Protein AF-A0A2X2T1W3-F1 (afdb_monomer_lite)

Foldseek 3Di:
DAALEAEDADALVVLLVCVVVRVPRYDVNGYYHYHNADPVSVVRND

Sequence (46 aa):
MSADVVVANILAGPLRELAPLISVLPVEGGFLGLSGVLASQAEGVL

Radius of gyration: 10.54 Å; chains: 1; bounding box: 25×17×26 Å

Secondary st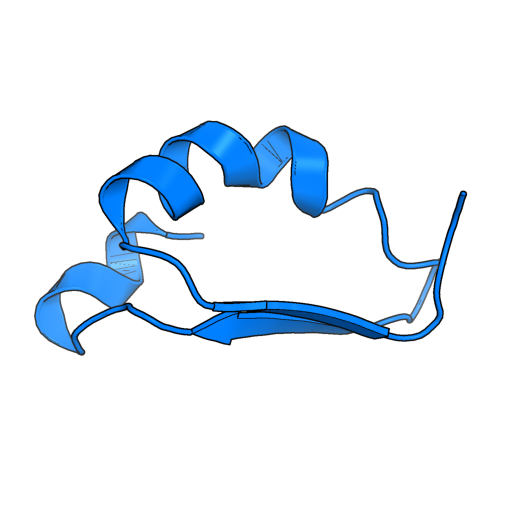ructure (DSSP, 8-state):
--EEEEEEES-HHHHHHHHHHHTTSEEEEEEEEEES--GGGGGGT-

Organism: NCBI:txid158822

Structure (mmCIF, N/CA/C/O backbone):
data_AF-A0A2X2T1W3-F1
#
_entry.id   AF-A0A2X2T1W3-F1
#
loop_
_atom_site.group_PDB
_atom_site.id
_atom_site.type_symbol
_atom_site.label_atom_id
_atom_site.label_alt_id
_atom_site.label_comp_id
_atom_site.label_asym_id
_atom_site.label_entity_id
_atom_site.label_seq_id
_atom_site.pdbx_PDB_ins_code
_atom_site.Cartn_x
_atom_site.Cartn_y
_atom_site.Cartn_z
_atom_site.occupancy
_atom_site.B_iso_or_equiv
_atom_site.auth_seq_id
_atom_site.auth_comp_id
_atom_site.auth_asym_id
_atom_site.auth_atom_id
_atom_site.pdbx_PDB_model_num
ATOM 1 N N . MET A 1 1 ? 14.742 -4.636 -10.357 1.00 65.56 1 MET A N 1
ATOM 2 C CA . MET A 1 1 ? 13.825 -5.764 -10.092 1.00 65.56 1 MET A CA 1
ATOM 3 C C . MET A 1 1 ? 12.428 -5.250 -10.350 1.00 65.56 1 MET A C 1
ATOM 5 O O . MET A 1 1 ? 12.105 -4.199 -9.817 1.00 65.56 1 MET A O 1
ATOM 9 N N . SER A 1 2 ? 11.662 -5.936 -11.186 1.00 81.12 2 SER A N 1
ATOM 10 C CA . SER A 1 2 ? 10.275 -5.603 -11.516 1.00 81.12 2 SER A CA 1
ATOM 11 C C . SER A 1 2 ? 9.469 -6.901 -11.553 1.00 81.12 2 SER A C 1
ATOM 13 O O . SER A 1 2 ? 10.031 -7.954 -11.864 1.00 81.12 2 SER A O 1
ATOM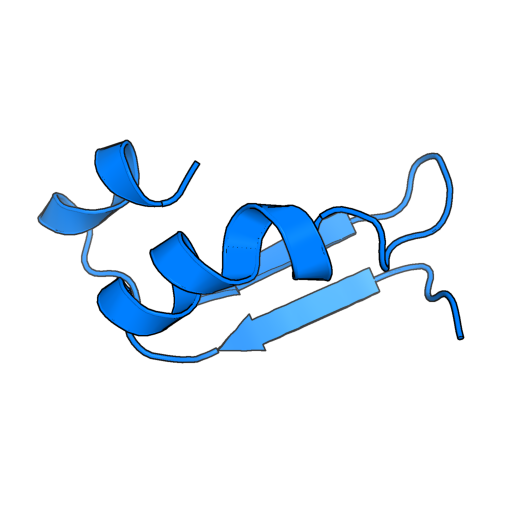 15 N N . ALA A 1 3 ? 8.200 -6.840 -11.154 1.00 96.12 3 ALA A N 1
ATOM 16 C CA . ALA A 1 3 ? 7.336 -8.011 -11.005 1.00 96.12 3 ALA A CA 1
ATOM 17 C C . ALA A 1 3 ? 5.948 -7.747 -11.597 1.00 96.12 3 ALA A C 1
ATOM 19 O O . ALA A 1 3 ? 5.490 -6.609 -11.619 1.00 96.12 3 ALA A O 1
ATOM 20 N N . ASP A 1 4 ? 5.256 -8.797 -12.030 1.00 97.88 4 ASP A N 1
ATOM 21 C CA . ASP A 1 4 ? 3.864 -8.689 -12.490 1.00 97.88 4 ASP A CA 1
ATOM 22 C C . ASP A 1 4 ? 2.909 -8.329 -11.343 1.00 97.88 4 ASP A C 1
ATOM 24 O O . ASP A 1 4 ? 1.907 -7.638 -11.536 1.00 97.88 4 ASP A O 1
ATOM 28 N N . VAL A 1 5 ? 3.241 -8.776 -10.126 1.00 96.94 5 VAL A N 1
ATOM 29 C CA . VAL A 1 5 ? 2.476 -8.515 -8.905 1.00 96.94 5 VAL A CA 1
ATOM 30 C C . VAL A 1 5 ? 3.422 -8.191 -7.754 1.00 96.94 5 VAL A C 1
ATOM 32 O O . VAL A 1 5 ? 4.370 -8.930 -7.480 1.00 96.94 5 VAL A O 1
ATOM 35 N N . VAL A 1 6 ? 3.123 -7.110 -7.038 1.00 95.88 6 VAL A N 1
ATOM 36 C CA . VAL A 1 6 ? 3.806 -6.697 -5.809 1.00 95.88 6 VAL A CA 1
ATOM 37 C C . VAL A 1 6 ? 2.793 -6.689 -4.670 1.00 95.88 6 VAL A C 1
ATOM 39 O O . VAL A 1 6 ? 1.704 -6.140 -4.813 1.00 95.88 6 VAL A O 1
ATOM 42 N N . VAL A 1 7 ? 3.141 -7.288 -3.530 1.00 96.06 7 VAL A N 1
ATOM 43 C CA . VAL A 1 7 ? 2.290 -7.307 -2.331 1.00 96.06 7 VAL A CA 1
ATOM 44 C C . VAL A 1 7 ? 3.053 -6.719 -1.153 1.00 96.06 7 VAL A C 1
ATOM 46 O O . VAL A 1 7 ? 4.129 -7.205 -0.807 1.00 96.06 7 VAL A O 1
ATOM 49 N N . ALA A 1 8 ? 2.474 -5.708 -0.509 1.00 95.38 8 ALA A N 1
ATOM 50 C CA . ALA A 1 8 ? 2.983 -5.129 0.727 1.00 95.38 8 ALA A CA 1
ATOM 51 C C . ALA A 1 8 ? 1.956 -5.335 1.847 1.00 95.38 8 ALA A C 1
ATOM 53 O O . ALA A 1 8 ? 0.887 -4.730 1.844 1.00 95.38 8 ALA A O 1
ATOM 54 N N . ASN A 1 9 ? 2.278 -6.208 2.803 1.00 96.12 9 ASN A N 1
ATOM 55 C CA . ASN A 1 9 ? 1.441 -6.493 3.969 1.00 96.12 9 ASN A CA 1
ATOM 56 C C . ASN A 1 9 ? 2.119 -5.979 5.243 1.00 96.12 9 ASN A C 1
ATOM 58 O O . ASN A 1 9 ? 2.747 -6.745 5.975 1.00 96.12 9 ASN 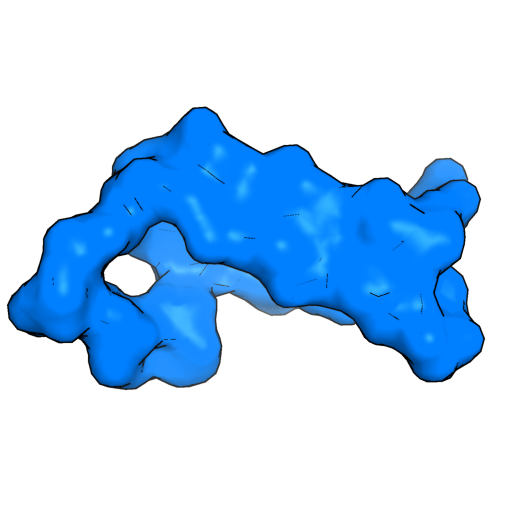A O 1
ATOM 62 N N . ILE A 1 10 ? 2.049 -4.667 5.457 1.00 95.75 10 ILE A N 1
ATOM 63 C CA . ILE A 1 10 ? 2.678 -3.960 6.581 1.00 95.75 10 ILE A CA 1
ATOM 64 C C . ILE A 1 10 ? 1.720 -2.877 7.098 1.00 95.75 10 ILE A C 1
ATOM 66 O O . ILE A 1 10 ? 0.681 -2.620 6.503 1.00 95.75 10 ILE A O 1
ATOM 70 N N . LEU A 1 11 ? 2.047 -2.230 8.216 1.00 96.44 11 LEU A N 1
ATOM 71 C CA . LEU A 1 11 ? 1.160 -1.232 8.821 1.00 96.44 11 LEU A CA 1
ATOM 72 C C . LEU A 1 11 ? 0.914 -0.017 7.902 1.00 96.44 11 LEU A C 1
ATOM 74 O O . LEU A 1 11 ? 1.805 0.420 7.173 1.00 96.44 11 LEU A O 1
ATOM 78 N N . ALA A 1 12 ? -0.278 0.577 8.015 1.00 95.00 12 ALA A N 1
ATOM 79 C CA . ALA A 1 12 ? -0.726 1.709 7.196 1.00 95.00 12 ALA A CA 1
ATOM 80 C C . ALA A 1 12 ? 0.220 2.929 7.196 1.00 95.00 12 ALA A C 1
ATOM 82 O O . ALA A 1 12 ? 0.375 3.577 6.166 1.00 95.00 12 ALA A O 1
ATOM 83 N N . GLY A 1 13 ? 0.866 3.237 8.328 1.00 94.88 13 GLY A N 1
ATOM 84 C CA . GLY A 1 13 ? 1.838 4.336 8.422 1.00 94.88 13 GLY A CA 1
ATOM 85 C C . GLY A 1 13 ? 3.033 4.134 7.479 1.00 94.88 13 GLY A C 1
ATOM 86 O O . GLY A 1 13 ? 3.179 4.906 6.532 1.00 94.88 13 GLY A O 1
ATOM 87 N N . PRO A 1 14 ? 3.824 3.060 7.664 1.00 95.69 14 PRO A N 1
ATOM 88 C CA . PRO A 1 14 ? 4.884 2.680 6.732 1.00 95.69 14 PRO A CA 1
ATOM 89 C C . PRO A 1 14 ? 4.430 2.546 5.273 1.00 95.69 14 PRO A C 1
ATOM 91 O O . PRO A 1 14 ? 5.158 2.960 4.377 1.00 95.69 14 PRO A O 1
ATOM 94 N N . LEU A 1 15 ? 3.231 2.007 5.010 1.00 95.88 15 LEU A N 1
ATOM 95 C CA . LEU A 1 15 ? 2.695 1.937 3.643 1.00 95.88 15 LEU A CA 1
ATOM 96 C C . LEU A 1 15 ? 2.586 3.313 2.994 1.00 95.88 15 LEU A C 1
ATOM 98 O O . LEU A 1 15 ? 2.986 3.477 1.846 1.00 95.88 15 LEU A O 1
ATOM 102 N N . ARG A 1 16 ? 2.086 4.301 3.734 1.00 93.56 16 ARG A N 1
ATOM 103 C CA . ARG A 1 16 ? 1.926 5.667 3.238 1.00 93.56 16 ARG A CA 1
ATOM 104 C C . ARG A 1 16 ? 3.267 6.336 2.939 1.00 93.56 16 ARG A C 1
ATOM 106 O O . ARG A 1 16 ? 3.392 7.049 1.951 1.00 93.56 16 ARG A O 1
ATOM 113 N N . GLU A 1 17 ? 4.276 6.084 3.769 1.00 94.50 17 GLU A N 1
ATOM 114 C CA . GLU A 1 17 ? 5.642 6.587 3.564 1.00 94.50 17 GLU A CA 1
ATOM 115 C C . GLU A 1 17 ? 6.322 5.936 2.351 1.00 94.50 17 GLU A C 1
ATOM 117 O O . GLU A 1 17 ? 7.054 6.594 1.612 1.00 94.50 17 GLU A O 1
ATOM 122 N N . LEU A 1 18 ? 6.065 4.646 2.130 1.00 93.94 18 LEU A N 1
ATOM 123 C CA . LEU A 1 18 ? 6.690 3.860 1.068 1.00 93.94 18 LEU A CA 1
ATOM 124 C C . LEU A 1 18 ? 5.918 3.881 -0.254 1.00 93.94 18 LEU A C 1
ATOM 126 O O . LEU A 1 18 ? 6.482 3.451 -1.260 1.00 93.94 18 LEU A O 1
ATOM 130 N N . ALA A 1 19 ? 4.677 4.381 -0.285 1.00 91.19 19 ALA A N 1
ATOM 131 C CA . ALA A 1 19 ? 3.813 4.377 -1.467 1.00 91.19 19 ALA A CA 1
ATOM 132 C C . ALA A 1 19 ? 4.515 4.871 -2.752 1.00 91.19 19 ALA A C 1
ATOM 134 O O . ALA A 1 19 ? 4.435 4.162 -3.758 1.00 91.19 19 ALA A O 1
ATOM 135 N N . PRO A 1 20 ? 5.290 5.980 -2.751 1.00 91.00 20 PRO A N 1
ATOM 136 C CA . PRO A 1 20 ? 6.004 6.433 -3.950 1.00 91.00 20 PRO A CA 1
ATOM 137 C C . PRO A 1 20 ? 7.115 5.482 -4.419 1.00 91.00 20 PRO A C 1
ATOM 139 O O . PRO A 1 20 ? 7.448 5.458 -5.599 1.00 91.00 20 PRO A O 1
ATOM 142 N N . LEU A 1 21 ? 7.713 4.717 -3.502 1.00 92.50 21 LEU A N 1
ATOM 143 C CA . LEU A 1 21 ? 8.803 3.787 -3.807 1.00 92.50 21 LEU A CA 1
ATOM 144 C C . LEU A 1 21 ? 8.281 2.438 -4.299 1.00 92.50 21 LEU A C 1
ATOM 146 O O . LEU A 1 21 ? 8.904 1.821 -5.160 1.00 92.50 21 LEU A O 1
ATOM 150 N N . ILE A 1 22 ? 7.158 1.965 -3.751 1.00 93.19 22 ILE A N 1
ATOM 151 C CA . ILE A 1 22 ? 6.610 0.645 -4.091 1.00 93.19 22 ILE A CA 1
ATOM 152 C C . ILE A 1 22 ? 5.657 0.680 -5.292 1.00 93.19 22 ILE A C 1
ATOM 154 O O . ILE A 1 22 ? 5.471 -0.352 -5.933 1.00 93.19 22 ILE A O 1
ATOM 158 N N . SER A 1 23 ? 5.103 1.848 -5.640 1.00 92.25 23 SER A N 1
ATOM 159 C CA . SER A 1 23 ? 4.210 2.028 -6.798 1.00 92.25 23 SER A CA 1
ATOM 160 C C . SER A 1 23 ? 4.888 1.802 -8.149 1.00 92.25 23 SER A C 1
ATOM 162 O O . SER A 1 23 ? 4.206 1.488 -9.120 1.00 92.25 23 SER A O 1
ATOM 164 N N . VAL A 1 24 ? 6.218 1.911 -8.209 1.00 93.88 24 VAL A N 1
ATOM 165 C CA . VAL A 1 24 ? 7.016 1.729 -9.435 1.00 93.88 24 VAL A CA 1
ATOM 166 C C . VAL A 1 24 ? 7.620 0.329 -9.573 1.00 93.88 24 VAL A C 1
ATOM 168 O O . VAL A 1 24 ? 8.348 0.057 -10.526 1.00 93.88 24 VAL A O 1
ATOM 171 N N . LEU A 1 25 ? 7.382 -0.553 -8.600 1.00 95.25 25 LEU A N 1
ATOM 172 C CA . LEU A 1 25 ? 7.914 -1.916 -8.610 1.00 95.25 25 LEU A CA 1
ATOM 173 C C . LEU A 1 25 ? 7.155 -2.867 -9.554 1.00 95.25 25 LEU A C 1
ATOM 175 O O . LEU A 1 25 ? 7.812 -3.742 -10.135 1.00 95.25 25 LEU A O 1
ATOM 179 N N . PRO A 1 26 ? 5.820 -2.751 -9.728 1.00 96.50 26 PRO A N 1
ATOM 180 C CA . PRO A 1 26 ? 5.127 -3.503 -10.761 1.00 96.50 26 PRO A CA 1
ATOM 181 C C . PRO A 1 26 ? 5.589 -3.087 -12.160 1.00 96.50 26 PRO A C 1
ATOM 183 O O . PRO A 1 26 ? 5.906 -1.924 -12.405 1.00 96.50 26 PRO A O 1
ATOM 186 N N . VAL A 1 27 ? 5.601 -4.034 -13.096 1.00 96.88 27 VAL A N 1
ATOM 187 C CA . VAL A 1 27 ? 5.707 -3.705 -14.527 1.00 96.88 27 VAL A CA 1
ATOM 188 C C . VAL A 1 27 ? 4.482 -2.906 -14.992 1.00 96.88 27 VAL A C 1
ATOM 190 O O . VAL A 1 27 ? 3.463 -2.849 -14.304 1.00 96.88 27 VAL A O 1
ATOM 193 N N . GLU A 1 28 ? 4.557 -2.300 -16.178 1.00 95.50 28 GLU A N 1
ATOM 194 C CA . GLU A 1 28 ? 3.395 -1.654 -16.795 1.00 95.50 28 GLU A CA 1
ATOM 195 C C . GLU A 1 28 ? 2.233 -2.652 -16.939 1.00 95.50 28 GLU A C 1
ATOM 197 O O . GLU A 1 28 ? 2.414 -3.771 -17.417 1.00 95.50 28 GLU A O 1
ATOM 202 N N . GLY A 1 29 ? 1.043 -2.258 -16.477 1.00 94.94 29 GLY A N 1
ATOM 203 C CA . GLY A 1 29 ? -0.129 -3.139 -16.410 1.00 94.94 29 GLY A CA 1
ATOM 204 C C . GLY A 1 29 ? -0.104 -4.174 -15.275 1.00 94.94 29 GLY A C 1
ATOM 205 O O . GLY A 1 29 ? -1.057 -4.941 -15.147 1.00 94.94 29 GLY A O 1
ATOM 206 N N . GLY A 1 30 ? 0.946 -4.197 -14.451 1.00 96.25 30 GLY A N 1
ATOM 207 C CA . GLY A 1 30 ? 1.047 -5.034 -13.257 1.00 96.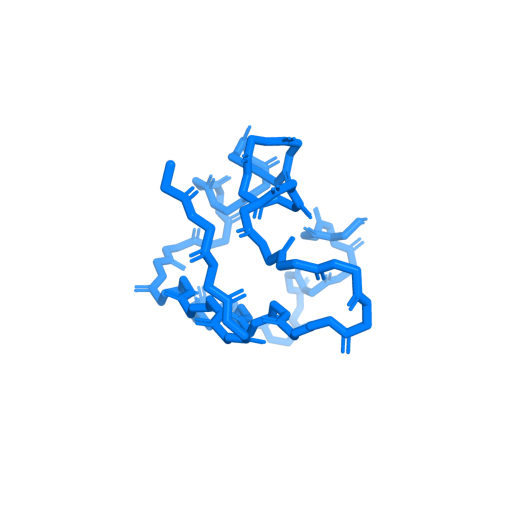25 30 GLY A CA 1
ATOM 208 C C . GLY A 1 30 ? 0.219 -4.515 -1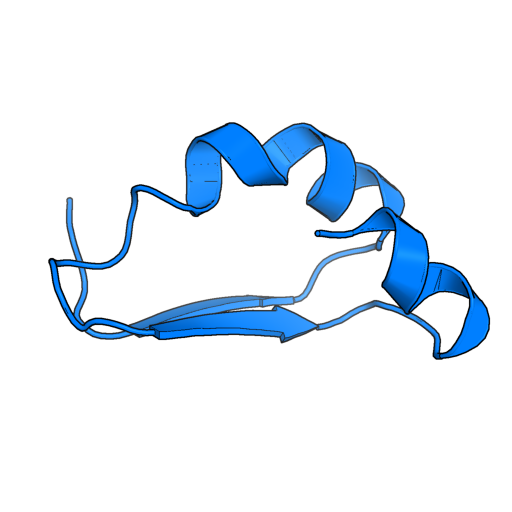2.079 1.00 96.25 30 GLY A C 1
ATOM 209 O O . GLY A 1 30 ? -0.360 -3.427 -12.115 1.00 96.25 30 GLY A O 1
ATOM 210 N N . PHE A 1 31 ? 0.178 -5.301 -11.002 1.00 97.00 31 PHE A N 1
ATOM 211 C CA . PHE A 1 31 ? -0.668 -5.022 -9.839 1.00 97.00 31 PHE A CA 1
ATOM 212 C C . PHE A 1 31 ? 0.139 -4.756 -8.568 1.00 97.00 31 PHE A C 1
ATOM 214 O O . PHE A 1 31 ? 1.103 -5.459 -8.260 1.00 97.00 31 PHE A O 1
ATOM 221 N N . LEU A 1 32 ? -0.324 -3.782 -7.784 1.00 95.25 32 LEU A N 1
ATOM 222 C CA . LEU A 1 32 ? 0.137 -3.525 -6.423 1.00 95.25 32 LEU A CA 1
ATOM 223 C C . LEU A 1 32 ? -0.994 -3.821 -5.432 1.00 95.25 32 LEU A C 1
ATOM 225 O O . LEU A 1 32 ? -2.030 -3.160 -5.444 1.00 95.25 32 LEU A O 1
ATOM 229 N N . GLY A 1 33 ? -0.787 -4.812 -4.569 1.00 95.31 33 GLY A N 1
ATOM 230 C CA . GLY A 1 33 ? -1.686 -5.151 -3.469 1.00 95.31 33 GLY A CA 1
ATOM 231 C C . GLY A 1 33 ? -1.162 -4.620 -2.137 1.00 95.31 33 GLY A C 1
ATOM 232 O O . GLY A 1 33 ? -0.042 -4.942 -1.739 1.00 95.31 33 GLY A O 1
ATOM 233 N N . LEU A 1 34 ? -1.983 -3.848 -1.426 1.00 95.06 34 LEU A N 1
ATOM 234 C CA . LEU A 1 34 ? -1.671 -3.320 -0.095 1.00 95.06 34 LEU A CA 1
ATOM 235 C C . LEU A 1 34 ? -2.549 -4.002 0.964 1.00 95.06 34 LEU A C 1
ATOM 237 O O . LEU A 1 34 ? -3.755 -4.154 0.778 1.00 95.06 34 LEU A O 1
ATOM 241 N N . SER A 1 35 ? -1.945 -4.416 2.075 1.00 94.81 35 SER A N 1
ATOM 242 C CA . SER A 1 35 ? -2.608 -5.048 3.223 1.00 94.81 35 SER A CA 1
ATOM 243 C C . SER A 1 35 ? -1.981 -4.550 4.527 1.00 94.81 35 SER A C 1
ATOM 245 O O . SER A 1 35 ? -0.881 -4.012 4.513 1.00 94.81 35 SER A O 1
ATOM 247 N N . GLY A 1 36 ? -2.668 -4.737 5.657 1.00 94.06 36 GLY A N 1
ATOM 248 C CA . GLY A 1 36 ? -2.271 -4.172 6.955 1.00 94.06 36 GLY A CA 1
ATOM 249 C C . GLY A 1 36 ? -2.848 -2.773 7.211 1.00 94.06 36 GLY A C 1
ATOM 250 O O . GLY A 1 36 ? -2.338 -2.018 8.041 1.00 94.06 36 GLY A O 1
ATOM 251 N N . VAL A 1 37 ? -3.937 -2.450 6.505 1.00 93.88 37 VAL A N 1
ATOM 252 C CA . VAL A 1 37 ? -4.689 -1.195 6.594 1.00 93.88 37 VAL A CA 1
ATOM 253 C C . VAL A 1 37 ? -6.084 -1.494 7.140 1.00 93.88 37 VAL A C 1
ATOM 255 O O . VAL A 1 37 ? -6.787 -2.358 6.617 1.00 93.88 37 VAL A O 1
ATOM 258 N N . LEU A 1 38 ? -6.496 -0.794 8.198 1.00 94.19 38 LEU A N 1
ATOM 259 C CA . LEU A 1 38 ? -7.886 -0.828 8.659 1.00 94.19 38 LEU A CA 1
ATOM 260 C C . LEU A 1 38 ? -8.776 -0.041 7.691 1.00 94.19 38 LEU A C 1
ATOM 262 O O . LEU A 1 38 ? -8.320 0.903 7.055 1.00 94.19 38 LEU A O 1
A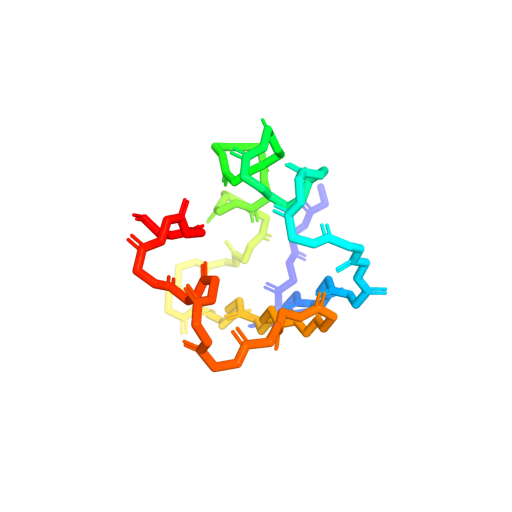TOM 266 N N . ALA A 1 39 ? -10.073 -0.351 7.642 1.00 92.81 39 ALA A N 1
ATOM 267 C CA . ALA A 1 39 ? -11.009 0.355 6.760 1.00 92.81 39 ALA A CA 1
ATOM 268 C C . ALA A 1 39 ? -10.977 1.888 6.947 1.00 92.81 39 ALA A C 1
ATOM 270 O O . ALA A 1 39 ? -11.004 2.631 5.973 1.00 92.81 39 ALA A O 1
ATOM 271 N N . SER A 1 40 ? -10.830 2.365 8.187 1.00 93.81 40 SER A N 1
ATOM 272 C CA . SER A 1 40 ? -10.726 3.795 8.516 1.00 93.81 40 SER A CA 1
ATOM 273 C C . SER A 1 40 ? -9.411 4.463 8.093 1.00 93.81 40 SER A C 1
ATOM 275 O O . SER A 1 40 ? -9.293 5.680 8.184 1.00 93.81 40 SER A O 1
ATOM 277 N N . GLN A 1 41 ? -8.410 3.689 7.671 1.00 92.56 41 GLN A N 1
ATOM 278 C CA . GLN A 1 41 ? -7.084 4.173 7.279 1.00 92.56 41 GLN A CA 1
ATOM 279 C C . GLN A 1 41 ? -6.888 4.181 5.754 1.00 92.56 41 GLN A C 1
ATOM 281 O O . GLN A 1 41 ? -5.882 4.706 5.282 1.00 92.56 41 GLN A O 1
ATOM 286 N N . ALA A 1 42 ? -7.822 3.608 4.987 1.00 88.25 42 ALA A N 1
ATOM 287 C CA . ALA A 1 42 ? -7.658 3.353 3.557 1.00 88.25 42 ALA A CA 1
ATOM 288 C C . ALA A 1 42 ? -7.509 4.627 2.709 1.00 88.25 42 ALA A C 1
ATOM 290 O O . ALA A 1 42 ? -6.631 4.674 1.852 1.00 88.25 42 ALA A O 1
ATOM 291 N N . GLU A 1 43 ? -8.296 5.674 2.985 1.00 86.56 43 GLU A N 1
ATOM 292 C CA . GLU A 1 43 ? -8.254 6.950 2.242 1.00 86.56 43 GLU A CA 1
ATOM 293 C C . GLU A 1 43 ? -6.894 7.659 2.300 1.00 86.56 43 GLU A C 1
ATOM 295 O O . GLU A 1 43 ? -6.634 8.539 1.490 1.00 86.56 43 GLU A O 1
ATOM 300 N N . GLY A 1 44 ? -6.024 7.299 3.248 1.00 81.06 44 GLY A N 1
ATOM 301 C CA . GLY A 1 44 ? -4.714 7.923 3.396 1.00 81.06 44 GLY A CA 1
ATOM 302 C C . GLY A 1 44 ? -3.556 7.140 2.790 1.00 81.06 44 GLY A C 1
ATOM 303 O O . GLY A 1 44 ? -2.439 7.624 2.879 1.00 81.06 44 GLY A O 1
ATOM 304 N N . VAL A 1 45 ? -3.763 5.928 2.272 1.00 81.88 45 VAL A N 1
ATOM 305 C CA . VAL A 1 45 ? -2.663 5.046 1.828 1.00 81.88 45 VAL A CA 1
ATOM 306 C C . VAL A 1 45 ? -2.389 5.158 0.317 1.00 81.88 45 VAL A C 1
ATOM 308 O O . VAL A 1 45 ? -1.333 4.713 -0.133 1.00 81.88 45 VAL A O 1
ATOM 311 N N . LEU A 1 46 ? -3.289 5.794 -0.443 1.00 67.44 46 LEU A N 1
ATOM 312 C CA . LEU A 1 46 ? -3.171 6.052 -1.884 1.00 67.44 46 LEU A CA 1
ATOM 313 C C . LEU A 1 46 ? -3.109 7.552 -2.186 1.00 67.44 46 LEU A C 1
ATOM 315 O O . LEU A 1 46 ? -3.853 8.309 -1.525 1.00 67.44 46 LEU A O 1
#

InterPro domains:
  IPR029063 S-adenosyl-L-methionine-dependent methyltransferase superfamily [G3DSA:3.40.50.150] (1-46)

pLDDT: mean 92.39, std 6.74, range [65.56, 97.88]